Protein AF-A0AAV5QFX7-F1 (afdb_monomer_lite)

Secondary structure (DSSP, 8-state):
-PPPPPP-------PPP----------------------------HHHHHHIIIIIHHHHHHHHHHHHHHHHHHHHHHHHHHHHHHHHHHHHHHHHS-HHHHHHHHHHHHHHHHHHHHHHHHHHHHHHHHHTTT-

Sequence (135 aa):
MPFSPSATATFQFSRPPLHRSLSTNSSQSSNSEDPSSTLPEDDIHPIELVVQSIVGDSLDALSSQLESLQESQIILVGRLRMLERKLAEFESNISVVDTKRMVERIKALKAKLTGIIATLKIVEKRVKSSLERLE

pLDDT: mean 76.17, std 20.3, range [36.31, 97.31]

Structure (mmCIF, N/CA/C/O backbone):
data_AF-A0AAV5QFX7-F1
#
_entry.id   AF-A0AAV5QFX7-F1
#
loop_
_atom_site.group_PDB
_atom_site.id
_atom_site.type_symbol
_atom_site.label_atom_id
_atom_site.label_alt_id
_atom_site.label_comp_id
_atom_site.label_asym_id
_atom_site.label_entity_id
_atom_site.label_seq_id
_atom_site.pdbx_PDB_ins_code
_atom_site.Cartn_x
_atom_site.Cartn_y
_atom_site.Cartn_z
_atom_site.occupancy
_atom_site.B_iso_or_equiv
_atom_site.auth_seq_id
_atom_site.auth_comp_id
_atom_site.auth_asym_id
_atom_site.auth_atom_id
_atom_site.pdbx_PDB_model_num
ATOM 1 N N . MET A 1 1 ? -19.674 -21.473 -7.689 1.00 48.22 1 MET A N 1
ATOM 2 C CA . MET A 1 1 ? -19.185 -20.951 -8.982 1.00 48.22 1 MET A CA 1
ATOM 3 C C . MET A 1 1 ? -17.670 -20.807 -8.871 1.00 48.22 1 MET A C 1
ATOM 5 O O . MET A 1 1 ? -17.237 -19.861 -8.224 1.00 48.22 1 MET A O 1
ATOM 9 N N . PRO A 1 2 ? -16.864 -21.774 -9.342 1.00 50.34 2 PRO A N 1
ATOM 10 C CA . PRO A 1 2 ? -15.408 -21.650 -9.321 1.00 50.34 2 PRO A CA 1
ATOM 11 C C . PRO A 1 2 ? -14.943 -20.830 -10.534 1.00 50.34 2 PRO A C 1
ATOM 13 O O . PRO A 1 2 ? -15.337 -21.116 -11.662 1.00 50.34 2 PRO A O 1
ATOM 16 N N . PHE A 1 3 ? -14.145 -19.789 -10.297 1.00 46.97 3 PHE A N 1
ATOM 17 C CA . PHE A 1 3 ? -13.566 -18.958 -11.352 1.00 46.97 3 PHE A CA 1
ATOM 18 C C . PHE A 1 3 ? -12.293 -19.616 -11.900 1.00 46.97 3 PHE A C 1
ATOM 20 O O . PHE A 1 3 ? -11.386 -19.951 -11.138 1.00 46.97 3 PHE A O 1
ATOM 27 N N . SER A 1 4 ? -12.251 -19.813 -13.221 1.00 57.22 4 SER A N 1
ATOM 28 C CA . SER A 1 4 ? -11.085 -20.300 -13.968 1.00 57.22 4 SER A CA 1
ATOM 29 C C . SER A 1 4 ? -9.894 -19.339 -13.872 1.00 57.22 4 SER A C 1
ATOM 31 O O . SER A 1 4 ? -10.095 -18.124 -13.918 1.00 57.22 4 SER A O 1
ATOM 33 N N . PRO A 1 5 ? -8.649 -19.845 -13.832 1.00 54.44 5 PRO A N 1
ATOM 34 C CA . PRO A 1 5 ? -7.461 -19.010 -13.941 1.00 54.44 5 PRO A CA 1
ATOM 35 C C . PRO A 1 5 ? -7.261 -18.532 -15.389 1.00 54.44 5 PRO A C 1
ATOM 37 O O . PRO A 1 5 ? -7.202 -19.326 -16.328 1.00 54.44 5 PRO A O 1
ATOM 40 N N . SER A 1 6 ? -7.177 -17.210 -15.548 1.00 54.03 6 SER A N 1
ATOM 41 C CA . SER A 1 6 ? -6.876 -16.511 -16.800 1.00 54.03 6 SER A CA 1
ATOM 42 C C . SER A 1 6 ? -5.455 -16.829 -17.274 1.00 54.03 6 SER A C 1
ATOM 44 O O . SER A 1 6 ? -4.513 -16.816 -16.484 1.00 54.03 6 SER A O 1
ATOM 46 N N . ALA A 1 7 ? -5.310 -17.103 -18.570 1.00 55.03 7 ALA A N 1
ATOM 47 C CA . ALA A 1 7 ? -4.057 -17.471 -19.215 1.00 55.03 7 ALA A CA 1
ATOM 48 C C . ALA A 1 7 ? -2.995 -16.359 -19.103 1.00 55.03 7 ALA A C 1
ATOM 50 O O . ALA A 1 7 ? -3.200 -15.233 -19.556 1.00 55.03 7 ALA A O 1
ATOM 51 N N . THR A 1 8 ? -1.841 -16.694 -18.526 1.00 54.06 8 THR A N 1
ATOM 52 C CA . THR A 1 8 ? -0.644 -15.846 -18.510 1.00 54.06 8 THR A CA 1
ATOM 53 C C . THR A 1 8 ? -0.002 -15.869 -19.896 1.00 54.06 8 THR A C 1
ATOM 55 O O . THR A 1 8 ? 0.567 -16.880 -20.304 1.00 54.06 8 THR A O 1
ATOM 58 N N . ALA A 1 9 ? -0.088 -14.762 -20.634 1.00 55.41 9 ALA A N 1
ATOM 59 C CA . ALA A 1 9 ? 0.595 -14.607 -21.914 1.00 55.41 9 ALA A CA 1
ATOM 60 C C . ALA A 1 9 ? 2.110 -14.446 -21.688 1.00 55.41 9 ALA A C 1
ATOM 62 O O . ALA A 1 9 ? 2.585 -13.413 -21.217 1.00 55.41 9 ALA A O 1
ATOM 63 N N . THR A 1 10 ? 2.877 -15.486 -22.013 1.00 56.84 10 THR A N 1
ATOM 64 C CA . THR A 1 10 ? 4.343 -15.453 -22.037 1.00 56.84 10 THR A CA 1
ATOM 65 C C . THR A 1 10 ? 4.815 -14.744 -23.305 1.00 56.84 10 THR A C 1
ATOM 67 O O . THR A 1 10 ? 4.795 -15.318 -24.390 1.00 56.84 10 THR A O 1
ATOM 70 N N . PHE A 1 11 ? 5.258 -13.493 -23.174 1.00 49.72 11 PHE A N 1
ATOM 71 C CA . PHE A 1 11 ? 5.951 -12.776 -24.246 1.00 49.72 11 PHE A CA 1
ATOM 72 C C . PHE A 1 11 ? 7.414 -13.237 -24.303 1.00 49.72 11 PHE A C 1
ATOM 74 O O . PHE A 1 11 ? 8.217 -12.899 -23.433 1.00 49.72 11 PHE A O 1
ATOM 81 N N . GLN A 1 12 ? 7.758 -14.041 -25.312 1.00 49.84 12 GLN A N 1
ATOM 82 C CA . GLN A 1 12 ? 9.142 -14.409 -25.612 1.00 49.84 12 GLN A CA 1
ATOM 83 C C . GLN A 1 12 ? 9.791 -13.317 -26.469 1.00 49.84 12 GLN A C 1
ATOM 85 O O . GLN A 1 12 ? 9.341 -13.032 -27.575 1.00 49.84 12 GLN A O 1
ATOM 90 N N . PHE A 1 13 ? 10.862 -12.713 -25.957 1.00 47.59 13 PHE A N 1
ATOM 91 C CA . PHE A 1 13 ? 11.718 -11.807 -26.719 1.00 47.59 13 PHE A CA 1
ATOM 92 C C . PHE A 1 13 ? 12.780 -12.643 -27.447 1.00 47.59 13 PHE A C 1
ATOM 94 O O . PHE A 1 13 ? 13.784 -13.044 -26.855 1.00 47.59 13 PHE A O 1
ATOM 101 N N . SER A 1 14 ? 12.552 -12.946 -28.724 1.00 52.06 14 SER A N 1
ATOM 102 C CA . SER A 1 14 ? 13.563 -13.564 -29.585 1.00 52.06 14 SER A CA 1
ATOM 103 C C . SER A 1 14 ? 14.643 -12.530 -29.910 1.00 52.06 14 SER A C 1
ATOM 105 O O . SER A 1 14 ? 14.420 -11.615 -30.697 1.00 52.06 14 SER A O 1
ATOM 107 N N . ARG A 1 15 ? 15.822 -12.655 -29.291 1.00 59.06 15 ARG A N 1
ATOM 108 C CA . ARG A 1 15 ? 17.016 -11.910 -29.716 1.00 59.06 15 ARG A CA 1
ATOM 109 C C . ARG A 1 15 ? 17.534 -12.504 -31.036 1.00 59.06 15 ARG A C 1
ATOM 111 O O . ARG A 1 15 ? 17.696 -13.724 -31.091 1.00 59.06 15 ARG A O 1
ATOM 118 N N . PRO A 1 16 ? 17.825 -11.702 -32.074 1.00 52.03 16 PRO A N 1
ATOM 119 C CA . PRO A 1 16 ? 18.534 -12.203 -33.246 1.00 52.03 16 PRO A CA 1
ATOM 120 C C . PRO A 1 16 ? 20.000 -12.528 -32.888 1.00 52.03 16 PRO A C 1
ATOM 122 O O . PRO A 1 16 ? 20.592 -11.837 -32.052 1.00 52.03 16 PRO A O 1
ATOM 125 N N . PRO A 1 17 ? 20.601 -13.577 -33.480 1.00 49.78 17 PRO A N 1
ATOM 126 C CA . PRO A 1 17 ? 21.975 -13.966 -33.186 1.00 49.78 17 PRO A CA 1
ATOM 127 C C . PRO A 1 17 ? 22.972 -13.015 -33.866 1.00 49.78 17 PRO A C 1
ATOM 129 O O . PRO A 1 17 ? 22.903 -12.780 -35.071 1.00 49.78 17 PRO A O 1
ATOM 132 N N . LEU A 1 18 ? 23.937 -12.504 -33.099 1.00 53.47 18 LEU A N 1
ATOM 133 C CA . LEU A 1 18 ? 25.130 -11.836 -33.622 1.00 53.47 18 LEU A CA 1
ATOM 134 C C . LEU A 1 18 ? 26.148 -12.902 -34.048 1.00 53.47 18 LEU A C 1
ATOM 136 O O . LEU A 1 18 ? 26.861 -13.445 -33.210 1.00 53.47 18 LEU A O 1
ATOM 140 N N . HIS A 1 19 ? 26.236 -13.191 -35.345 1.00 44.47 19 HIS A N 1
ATOM 141 C CA . HIS A 1 19 ? 27.389 -13.879 -35.930 1.00 44.47 19 HIS A CA 1
ATOM 142 C C . HIS A 1 19 ? 27.857 -13.119 -37.174 1.00 44.47 19 HIS A C 1
ATOM 144 O O . HIS A 1 19 ? 27.284 -13.242 -38.252 1.00 44.47 19 HIS A O 1
ATOM 150 N N . ARG A 1 20 ? 28.937 -12.347 -37.019 1.00 45.62 20 ARG A N 1
ATOM 151 C CA . ARG A 1 20 ? 29.792 -11.899 -38.124 1.00 45.62 20 ARG A CA 1
ATOM 152 C C . ARG A 1 20 ? 31.225 -12.313 -37.803 1.00 45.62 20 ARG A C 1
ATOM 154 O O . ARG A 1 20 ? 32.004 -11.534 -37.272 1.00 45.62 20 ARG A O 1
ATOM 161 N N . SER A 1 21 ? 31.556 -13.567 -38.089 1.00 40.78 21 SER A N 1
ATOM 162 C CA . SER A 1 21 ? 32.939 -14.039 -38.148 1.00 40.78 21 SER A CA 1
ATOM 163 C C . SER A 1 21 ? 33.467 -13.799 -39.563 1.00 40.78 21 SER A C 1
ATOM 165 O O . SER A 1 21 ? 33.165 -14.560 -40.480 1.00 40.78 21 SER A O 1
ATOM 167 N N . LEU A 1 22 ? 34.218 -12.714 -39.748 1.00 42.56 22 LEU A N 1
ATOM 168 C CA . LEU A 1 22 ? 35.040 -12.494 -40.937 1.00 42.56 22 LEU A CA 1
ATOM 169 C C . LEU A 1 22 ? 36.315 -13.331 -40.788 1.00 42.56 22 LEU A C 1
ATOM 171 O O . LEU A 1 22 ? 37.269 -12.919 -40.137 1.00 42.56 22 LEU A O 1
ATOM 175 N N . SER A 1 23 ? 36.309 -14.528 -41.368 1.00 41.81 23 SER A N 1
ATOM 176 C CA . SER A 1 23 ? 37.523 -15.298 -41.629 1.00 41.81 23 SER A CA 1
ATOM 177 C C . SER A 1 23 ? 38.028 -14.929 -43.021 1.00 41.81 23 SER A C 1
ATOM 179 O O . SER A 1 23 ? 37.523 -15.440 -44.016 1.00 41.81 23 SER A O 1
ATOM 181 N N . THR A 1 24 ? 39.014 -14.038 -43.109 1.00 41.69 24 THR A N 1
ATOM 182 C CA . THR A 1 24 ? 39.832 -13.883 -44.316 1.00 41.69 24 THR A CA 1
ATOM 183 C C . THR A 1 24 ? 41.109 -14.692 -44.120 1.00 41.69 24 THR A C 1
ATOM 185 O O . THR A 1 24 ? 42.008 -14.323 -43.369 1.00 41.69 24 THR A O 1
ATOM 188 N N . ASN A 1 25 ? 41.150 -15.861 -44.761 1.00 41.12 25 ASN A N 1
ATOM 189 C CA . ASN A 1 25 ? 42.353 -16.675 -44.848 1.00 41.12 25 ASN A CA 1
ATOM 190 C C . ASN A 1 25 ? 43.425 -15.917 -45.635 1.00 41.12 25 ASN A C 1
ATOM 192 O O . ASN A 1 25 ? 43.219 -15.529 -46.784 1.00 41.12 25 ASN A O 1
ATOM 196 N N . SER A 1 26 ? 44.573 -15.753 -44.991 1.00 42.94 26 SER A N 1
ATOM 197 C CA . SER A 1 26 ? 45.837 -15.372 -45.602 1.00 42.94 26 SER A CA 1
ATOM 198 C C . SER A 1 26 ? 46.513 -16.617 -46.186 1.00 42.94 26 SER A C 1
ATOM 200 O O . SER A 1 26 ? 46.443 -17.674 -45.561 1.00 42.94 26 SER A O 1
ATOM 202 N N . SER A 1 27 ? 47.130 -16.471 -47.370 1.00 46.28 27 SER A N 1
ATOM 203 C CA . SER A 1 27 ? 48.403 -17.081 -47.824 1.00 46.28 27 SER A CA 1
ATOM 204 C C . SER A 1 27 ? 48.418 -17.440 -49.321 1.00 46.28 27 SER A C 1
ATOM 206 O O . SER A 1 27 ? 47.882 -18.469 -49.715 1.00 46.28 27 SER A O 1
ATOM 208 N N . GLN A 1 28 ? 49.142 -16.643 -50.120 1.00 41.72 28 GLN A N 1
ATOM 209 C CA . GLN A 1 28 ? 50.071 -17.069 -51.193 1.00 41.72 28 GLN A CA 1
ATOM 210 C C . GLN A 1 28 ? 50.748 -15.796 -51.751 1.00 41.72 28 GLN A C 1
ATOM 212 O O . GLN A 1 28 ? 50.072 -14.939 -52.297 1.00 41.72 28 GLN A O 1
ATOM 217 N N . SER A 1 29 ? 51.977 -15.454 -51.352 1.00 36.31 29 SER A N 1
ATOM 218 C CA . SER A 1 29 ? 53.299 -15.933 -51.810 1.00 36.31 29 SER A CA 1
ATOM 219 C C . SER A 1 29 ? 53.916 -15.055 -52.918 1.00 36.31 29 SER A C 1
ATOM 221 O O . SER A 1 29 ? 53.521 -15.137 -54.072 1.00 36.31 29 SER A O 1
ATOM 223 N N . SER A 1 30 ? 54.941 -14.287 -52.509 1.00 42.16 30 SER A N 1
ATOM 224 C CA . SER A 1 30 ? 56.212 -13.966 -53.202 1.00 42.16 30 SER A CA 1
ATOM 225 C C . SER A 1 30 ? 56.212 -13.419 -54.645 1.00 42.16 30 SER A C 1
ATOM 227 O O . SER A 1 30 ? 56.063 -14.205 -55.576 1.00 42.16 30 SER A O 1
ATOM 229 N N . ASN A 1 31 ? 56.588 -12.140 -54.846 1.00 38.06 31 ASN A N 1
ATOM 230 C CA . ASN A 1 31 ? 57.947 -11.747 -55.292 1.00 38.06 31 ASN A CA 1
ATOM 231 C C . ASN A 1 31 ? 58.144 -10.220 -55.507 1.00 38.06 31 ASN A C 1
ATOM 233 O O . ASN A 1 31 ? 57.295 -9.562 -56.089 1.00 38.06 31 ASN A O 1
ATOM 237 N N . SER A 1 32 ? 59.318 -9.750 -55.052 1.00 43.69 32 SER A N 1
ATOM 238 C CA . SER A 1 32 ? 60.215 -8.678 -55.555 1.00 43.69 32 SER A CA 1
ATOM 239 C C . SER A 1 32 ? 59.717 -7.268 -55.953 1.00 43.69 32 SER A C 1
ATOM 241 O O . SER A 1 32 ? 59.020 -7.111 -56.946 1.00 43.69 32 SER A O 1
ATOM 243 N N . GLU A 1 33 ? 60.321 -6.281 -55.263 1.00 48.84 33 GLU A N 1
ATOM 244 C CA . GLU A 1 33 ? 60.815 -4.965 -55.746 1.00 48.84 33 GLU A CA 1
ATOM 245 C C . GLU A 1 33 ? 59.813 -3.821 -56.028 1.00 48.84 33 GLU A C 1
ATOM 247 O O . GLU A 1 33 ? 59.291 -3.706 -57.125 1.00 48.84 33 GLU A O 1
ATOM 252 N N . ASP A 1 34 ? 59.602 -2.936 -55.033 1.00 46.53 34 ASP A N 1
ATOM 253 C CA . ASP A 1 34 ? 59.874 -1.475 -55.102 1.00 46.53 34 ASP A CA 1
ATOM 254 C C . ASP A 1 34 ? 59.396 -0.740 -53.818 1.00 46.53 34 ASP A C 1
ATOM 256 O O . ASP A 1 34 ? 58.280 -0.980 -53.350 1.00 46.53 34 ASP A O 1
ATOM 260 N N . PRO A 1 35 ? 60.179 0.179 -53.210 1.00 54.59 35 PRO A N 1
ATOM 261 C CA . PRO A 1 35 ? 59.753 0.965 -52.053 1.00 54.59 35 PRO A CA 1
ATOM 262 C C . PRO A 1 35 ? 59.104 2.285 -52.504 1.00 54.59 35 PRO A C 1
ATOM 264 O O . PRO A 1 35 ? 59.678 3.362 -52.352 1.00 54.59 35 PRO A O 1
ATOM 267 N N . SER A 1 36 ? 57.901 2.221 -53.074 1.00 49.25 36 SER A N 1
ATOM 268 C CA . SER A 1 36 ? 57.086 3.413 -53.348 1.00 49.25 36 SER A CA 1
ATOM 269 C C . SER A 1 36 ? 55.599 3.065 -53.430 1.00 49.25 36 SER A C 1
ATOM 271 O O . SER A 1 36 ? 55.023 2.934 -54.503 1.00 49.25 36 SER A O 1
ATOM 273 N N . SER A 1 37 ? 54.956 2.889 -52.279 1.00 42.41 37 SER A N 1
ATOM 274 C CA . SER A 1 37 ? 53.492 2.905 -52.194 1.00 42.41 37 SER A CA 1
ATOM 275 C C . SER A 1 37 ? 53.076 3.256 -50.770 1.00 42.41 37 SER A C 1
ATOM 277 O O . SER A 1 37 ? 52.763 2.401 -49.939 1.00 42.41 37 SER A O 1
ATOM 279 N N . THR A 1 38 ? 53.143 4.543 -50.452 1.00 55.78 38 THR A N 1
ATOM 280 C CA . THR A 1 38 ? 52.447 5.106 -49.300 1.00 55.78 38 THR A CA 1
ATOM 281 C C . THR A 1 38 ? 50.944 5.013 -49.547 1.00 55.78 38 THR A C 1
ATOM 283 O O . THR A 1 38 ? 50.440 5.754 -50.379 1.00 55.78 38 THR A O 1
ATOM 286 N N . LEU A 1 39 ? 50.295 4.126 -48.783 1.00 56.66 39 LEU A N 1
ATOM 287 C CA . LEU A 1 39 ? 48.865 4.068 -48.446 1.00 56.66 39 LEU A CA 1
ATOM 288 C C . LEU A 1 39 ? 47.887 3.827 -49.620 1.00 56.66 39 LEU A C 1
ATOM 290 O O . LEU A 1 3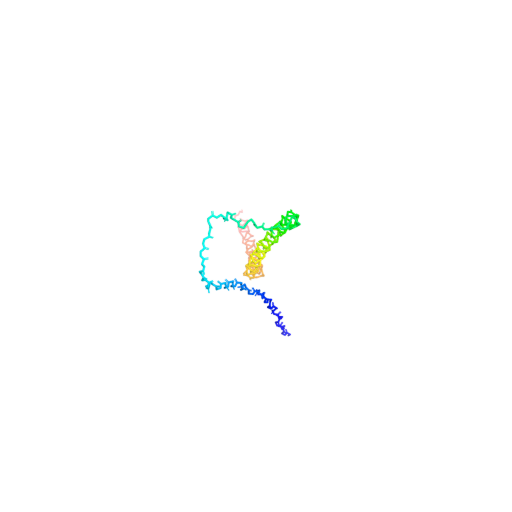9 ? 47.852 4.618 -50.558 1.00 56.66 39 LEU A O 1
ATOM 294 N N . PRO A 1 40 ? 47.012 2.801 -49.565 1.00 52.75 40 PRO A N 1
ATOM 295 C CA . PRO A 1 40 ? 45.740 2.915 -50.260 1.00 52.75 40 PRO A CA 1
ATOM 296 C C . PRO A 1 40 ? 44.965 4.007 -49.517 1.00 52.75 40 PRO A C 1
ATOM 298 O O . PRO A 1 40 ? 44.452 3.767 -48.427 1.00 52.75 40 PRO A O 1
ATOM 301 N N . GLU A 1 41 ? 44.971 5.234 -50.040 1.00 55.59 41 GLU A N 1
ATOM 302 C CA . GLU A 1 41 ? 43.907 6.167 -49.690 1.00 55.59 41 GLU A CA 1
ATOM 303 C C . GLU A 1 41 ? 42.605 5.472 -50.072 1.00 55.59 41 GLU A C 1
ATOM 305 O O . GLU A 1 41 ? 42.420 5.054 -51.215 1.00 55.59 41 GLU A O 1
ATOM 310 N N . ASP A 1 42 ? 41.769 5.241 -49.067 1.00 57.66 42 ASP A N 1
ATOM 311 C CA . ASP A 1 42 ? 40.430 4.729 -49.249 1.00 57.66 42 ASP A CA 1
ATOM 312 C C . ASP A 1 42 ? 39.733 5.600 -50.307 1.00 57.66 42 ASP A C 1
ATOM 314 O O . ASP A 1 42 ? 39.480 6.784 -50.073 1.00 57.66 42 ASP A O 1
ATOM 318 N N . ASP A 1 43 ? 39.438 5.015 -51.473 1.00 60.53 43 ASP A N 1
ATOM 319 C CA . ASP A 1 43 ? 38.568 5.569 -52.518 1.00 60.53 43 ASP A CA 1
ATOM 320 C C . ASP A 1 43 ? 37.129 5.654 -51.966 1.00 60.53 43 ASP A C 1
ATOM 322 O O . ASP A 1 43 ? 36.203 4.972 -52.411 1.00 60.53 43 ASP A O 1
ATOM 326 N N . ILE A 1 44 ? 36.929 6.464 -50.928 1.00 62.66 44 ILE A N 1
ATOM 327 C CA . ILE A 1 44 ? 35.611 6.779 -50.401 1.00 62.66 44 ILE A CA 1
ATOM 328 C C . ILE A 1 44 ? 34.997 7.729 -51.414 1.00 62.66 44 ILE A C 1
ATOM 330 O O . ILE A 1 44 ? 35.430 8.874 -51.580 1.00 62.66 44 ILE A O 1
ATOM 334 N N . HIS A 1 45 ? 33.986 7.238 -52.127 1.00 73.25 45 HIS A N 1
ATOM 335 C CA . HIS A 1 45 ? 33.322 8.027 -53.147 1.00 73.25 45 HIS A CA 1
ATOM 336 C C . HIS A 1 45 ? 32.786 9.310 -52.486 1.00 73.25 45 HIS A C 1
ATOM 338 O O . HIS A 1 45 ? 32.149 9.234 -51.435 1.00 73.25 45 HIS A O 1
ATOM 344 N N . PRO A 1 46 ? 32.968 10.506 -53.069 1.00 76.06 46 PRO A N 1
ATOM 345 C CA . PRO A 1 46 ? 32.561 11.764 -52.433 1.00 76.06 46 PRO A CA 1
ATOM 346 C C . PRO A 1 46 ? 31.064 11.811 -52.091 1.00 76.06 46 PRO A C 1
ATOM 348 O O . PRO A 1 46 ? 30.645 12.522 -51.183 1.00 76.06 46 PRO A O 1
ATOM 351 N N . ILE A 1 47 ? 30.250 11.005 -52.779 1.00 76.75 47 ILE A N 1
ATOM 352 C CA . ILE A 1 47 ? 28.831 10.830 -52.453 1.00 76.75 47 ILE A CA 1
ATOM 353 C C . ILE A 1 47 ? 28.605 10.057 -51.149 1.00 76.75 47 ILE A C 1
ATOM 355 O O . ILE A 1 47 ? 27.656 10.344 -50.433 1.00 76.75 47 ILE A O 1
ATOM 359 N N . GLU A 1 48 ? 29.478 9.110 -50.825 1.00 76.62 48 GLU A N 1
ATOM 360 C CA . GLU A 1 48 ? 29.436 8.319 -49.600 1.00 76.62 48 GLU A CA 1
ATOM 361 C C . GLU A 1 48 ? 29.803 9.186 -48.395 1.00 76.62 48 GLU A C 1
ATOM 363 O O . GLU A 1 48 ? 29.088 9.156 -47.400 1.00 76.62 48 GLU A O 1
ATOM 368 N N . LEU A 1 49 ? 30.795 10.076 -48.529 1.00 77.75 49 LEU A N 1
ATOM 369 C CA . LEU A 1 49 ? 31.105 11.096 -47.516 1.00 77.75 49 LEU A CA 1
ATOM 370 C C . LEU A 1 49 ? 29.929 12.049 -47.265 1.00 77.75 49 LEU A C 1
ATOM 372 O O . LEU A 1 49 ? 29.621 12.367 -46.118 1.00 77.75 49 LEU A O 1
ATOM 376 N N . VAL A 1 50 ? 29.244 12.491 -48.325 1.00 78.19 50 VAL A N 1
ATOM 377 C CA . VAL A 1 50 ? 28.065 13.365 -48.201 1.00 78.19 50 VAL A CA 1
ATOM 378 C C . VAL A 1 50 ? 26.901 12.624 -47.546 1.00 78.19 50 VAL A C 1
ATOM 380 O O . VAL A 1 50 ? 26.261 13.159 -46.645 1.00 78.19 50 VAL A O 1
ATOM 383 N N . VAL A 1 51 ? 26.635 11.382 -47.953 1.00 80.44 51 VAL A N 1
ATOM 384 C CA . VAL A 1 51 ? 25.590 10.553 -47.337 1.00 80.44 51 VAL A CA 1
ATOM 385 C C . VAL A 1 51 ? 25.921 10.271 -45.874 1.00 80.44 51 VAL A C 1
ATOM 387 O O . VAL A 1 51 ? 25.037 10.386 -45.032 1.00 80.44 51 VAL A O 1
ATOM 390 N N . GLN A 1 52 ? 27.177 9.983 -45.541 1.00 81.69 52 GLN A N 1
ATOM 391 C CA . GLN A 1 52 ? 27.609 9.758 -44.166 1.00 81.6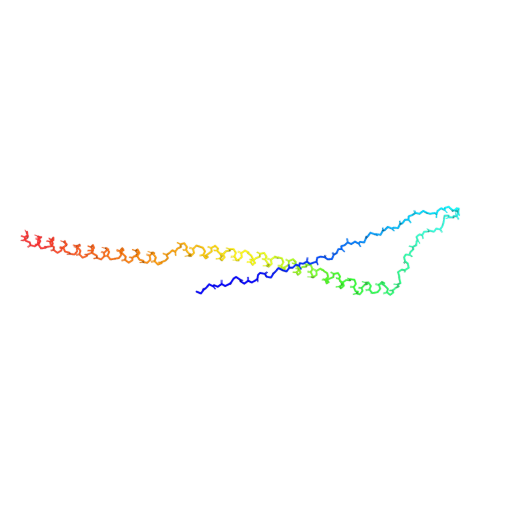9 52 GLN A CA 1
ATOM 392 C C . GLN A 1 52 ? 27.504 11.028 -43.317 1.00 81.69 52 GLN A C 1
ATOM 394 O O . GLN A 1 52 ? 27.034 10.953 -42.189 1.00 81.69 52 GLN A O 1
ATOM 399 N N . SER A 1 53 ? 27.836 12.198 -43.866 1.00 74.31 53 SER A N 1
ATOM 400 C CA . SER A 1 53 ? 27.668 13.475 -43.164 1.00 74.31 53 SER A CA 1
ATOM 401 C C . SER A 1 53 ? 26.199 13.866 -42.963 1.00 74.31 53 SER A C 1
ATOM 403 O O . SER A 1 53 ? 25.887 14.537 -41.987 1.00 74.31 53 SER A O 1
ATOM 405 N N . ILE A 1 54 ? 25.293 13.484 -43.870 1.00 78.81 54 ILE A N 1
ATOM 406 C CA . ILE A 1 54 ? 23.864 13.822 -43.758 1.00 78.81 54 ILE A CA 1
ATOM 407 C C . ILE A 1 54 ? 23.123 12.811 -42.879 1.00 78.81 54 ILE A C 1
ATOM 409 O O . ILE A 1 54 ? 22.273 13.184 -42.073 1.00 78.81 54 ILE A O 1
ATOM 413 N N . VAL A 1 55 ? 23.409 11.524 -43.066 1.00 82.44 55 VAL A N 1
ATOM 414 C CA . VAL A 1 55 ? 22.644 10.429 -42.463 1.00 82.44 55 VAL A CA 1
ATOM 415 C C . VAL A 1 55 ? 23.308 9.914 -41.193 1.00 82.44 55 VAL A C 1
ATOM 417 O O . VAL A 1 55 ? 22.583 9.575 -40.264 1.00 82.44 55 VAL A O 1
ATOM 420 N N . GLY A 1 56 ? 24.641 9.896 -41.114 1.00 83.88 56 GLY A N 1
ATOM 421 C CA . GLY A 1 56 ? 25.391 9.357 -39.973 1.00 83.88 56 GLY A CA 1
ATOM 422 C C . GLY A 1 56 ? 24.989 10.015 -38.659 1.00 83.88 56 GLY A C 1
ATOM 423 O O . GLY A 1 56 ? 24.462 9.340 -37.780 1.00 83.88 56 GLY A O 1
ATOM 424 N N . ASP A 1 57 ? 25.084 11.343 -38.586 1.00 83.62 57 ASP A N 1
ATOM 425 C CA . ASP A 1 57 ? 24.715 12.102 -37.385 1.00 83.62 57 ASP A CA 1
ATOM 426 C C . ASP A 1 57 ? 23.242 11.892 -36.993 1.00 83.62 57 ASP A C 1
ATOM 428 O O . ASP A 1 57 ? 22.900 11.791 -35.814 1.00 83.62 57 ASP A O 1
ATOM 432 N N . SER A 1 58 ? 22.347 11.791 -37.983 1.00 83.81 58 SER A N 1
ATOM 433 C CA . SER A 1 58 ? 20.917 11.562 -37.741 1.00 83.81 58 SER A CA 1
ATOM 434 C C . SER A 1 58 ? 20.619 10.145 -37.240 1.00 83.81 58 SER A C 1
ATOM 436 O O . SER A 1 58 ? 19.734 9.956 -36.403 1.00 83.81 58 SER A O 1
ATOM 438 N N . LEU A 1 59 ? 21.373 9.153 -37.721 1.00 86.88 59 LEU A N 1
ATOM 439 C CA . LEU A 1 59 ? 21.246 7.754 -37.333 1.00 86.88 59 LEU A CA 1
ATOM 440 C C . LEU A 1 59 ? 21.820 7.532 -35.932 1.00 86.88 59 LEU A C 1
ATOM 442 O O . LEU A 1 59 ? 21.198 6.845 -35.124 1.00 86.88 59 LEU A O 1
ATOM 446 N N . ASP A 1 60 ? 22.946 8.171 -35.624 1.00 87.62 60 ASP A N 1
ATOM 447 C CA . ASP A 1 60 ? 23.561 8.150 -34.298 1.00 87.62 60 ASP A CA 1
ATOM 448 C C . ASP A 1 60 ? 22.665 8.849 -33.269 1.00 87.62 60 ASP A C 1
ATOM 450 O O . ASP A 1 60 ? 22.415 8.309 -32.186 1.00 87.62 60 ASP A O 1
ATOM 454 N N . ALA A 1 61 ? 22.085 10.002 -33.625 1.00 88.50 61 ALA A N 1
ATOM 455 C CA . ALA A 1 61 ? 21.102 10.683 -32.787 1.00 88.50 61 ALA A CA 1
ATOM 456 C C . ALA A 1 61 ? 19.859 9.814 -32.540 1.00 88.50 61 ALA A C 1
ATOM 458 O O . ALA A 1 61 ? 19.389 9.718 -31.404 1.00 88.50 61 ALA A O 1
ATOM 459 N N . LEU A 1 62 ? 19.340 9.143 -33.574 1.00 90.00 62 LEU A N 1
ATOM 460 C CA . LEU A 1 62 ? 18.211 8.222 -33.439 1.00 90.00 62 LEU A CA 1
ATOM 461 C C . LEU A 1 62 ? 18.568 7.015 -32.562 1.00 90.00 62 LEU A C 1
ATOM 463 O O . LEU A 1 62 ? 17.779 6.629 -31.702 1.00 90.00 62 LEU A O 1
ATOM 467 N N . SER A 1 63 ? 19.757 6.441 -32.743 1.00 91.75 63 SER A N 1
ATOM 468 C CA . SER A 1 63 ? 20.250 5.326 -31.933 1.00 91.75 63 SER A CA 1
ATOM 469 C C . SER A 1 63 ? 20.323 5.714 -30.456 1.00 91.75 63 SER A C 1
ATOM 471 O O . SER A 1 63 ? 19.786 5.006 -29.604 1.00 91.75 63 SER A O 1
ATOM 473 N N . SER A 1 64 ? 20.892 6.884 -30.152 1.00 92.38 64 SER A N 1
ATOM 474 C CA . SER A 1 64 ? 20.962 7.412 -28.786 1.00 92.38 64 SER A CA 1
ATOM 475 C C . SER A 1 64 ? 19.572 7.667 -28.186 1.00 92.38 64 SER A C 1
ATOM 477 O O . SER A 1 64 ? 19.324 7.351 -27.020 1.00 92.38 64 SER A O 1
ATOM 479 N N . GLN A 1 65 ? 18.624 8.175 -28.979 1.00 93.12 65 GLN A N 1
ATOM 480 C CA . GLN A 1 65 ? 17.241 8.366 -28.532 1.00 93.12 65 GLN A CA 1
ATOM 481 C C . GLN A 1 65 ? 16.535 7.042 -28.229 1.00 93.12 65 GLN A C 1
ATOM 483 O O . GLN A 1 65 ? 15.813 6.949 -27.235 1.00 93.12 65 GLN A O 1
ATOM 488 N N . LEU A 1 66 ? 16.738 6.013 -29.055 1.00 94.19 66 LEU A N 1
ATOM 489 C CA . LEU A 1 66 ? 16.170 4.685 -28.823 1.00 94.19 66 LEU A CA 1
ATOM 490 C C . LEU A 1 66 ? 16.758 4.028 -27.570 1.00 94.19 66 LEU A C 1
ATOM 492 O O . LEU A 1 66 ? 16.011 3.427 -26.797 1.00 94.19 66 LEU A O 1
ATOM 496 N N . GLU A 1 67 ? 18.059 4.188 -27.328 1.00 95.38 67 GLU A N 1
ATOM 497 C CA . GLU A 1 67 ? 18.713 3.703 -26.111 1.00 95.38 67 GLU A CA 1
ATOM 498 C C . GLU A 1 67 ? 18.169 4.417 -24.865 1.00 95.38 67 GLU A C 1
ATOM 500 O O . GLU A 1 67 ? 17.717 3.766 -23.922 1.00 95.38 67 GLU A O 1
ATOM 505 N N . SER A 1 68 ? 18.066 5.749 -24.900 1.00 95.19 68 SER A N 1
ATOM 506 C CA . SER A 1 68 ? 17.473 6.538 -23.812 1.00 95.19 68 SER A CA 1
ATOM 507 C C . SER A 1 68 ? 16.006 6.167 -23.539 1.00 95.19 68 SER A C 1
ATOM 509 O O . SER A 1 68 ? 15.560 6.089 -22.385 1.00 95.19 68 SER A O 1
ATOM 511 N N . LEU A 1 69 ? 15.235 5.887 -24.595 1.00 95.31 69 LEU A N 1
ATOM 512 C CA . LEU A 1 69 ? 13.858 5.412 -24.476 1.00 95.31 69 LEU A CA 1
ATOM 513 C C . LEU A 1 69 ? 13.802 4.029 -23.816 1.00 95.31 69 LEU A C 1
ATOM 515 O O . LEU A 1 69 ? 12.975 3.803 -22.928 1.00 95.31 69 LEU A O 1
ATOM 519 N N . GLN A 1 70 ? 14.691 3.118 -24.212 1.00 95.75 70 GLN A N 1
ATOM 520 C CA . GLN A 1 70 ? 14.793 1.787 -23.623 1.00 95.75 70 GLN A CA 1
ATOM 521 C C . GLN A 1 70 ? 15.153 1.864 -22.132 1.00 95.75 70 GLN A C 1
ATOM 523 O O . GLN A 1 70 ? 14.520 1.195 -21.310 1.00 95.75 70 GLN A O 1
ATOM 528 N N . GLU A 1 71 ? 16.118 2.701 -21.754 1.00 95.44 71 GLU A N 1
ATOM 529 C CA . GLU A 1 71 ? 16.471 2.946 -20.351 1.00 95.44 71 GLU A CA 1
ATOM 530 C C . GLU A 1 71 ? 15.273 3.472 -19.554 1.00 95.44 71 GLU A C 1
ATOM 532 O O . GLU A 1 71 ? 14.947 2.958 -18.476 1.00 95.44 71 GLU A O 1
ATOM 537 N N . SER A 1 72 ? 14.556 4.444 -20.119 1.00 96.06 72 SER A N 1
ATOM 538 C CA . SER A 1 72 ? 13.348 5.009 -19.515 1.00 96.06 72 SER A CA 1
ATOM 539 C C . SER A 1 72 ? 12.267 3.945 -19.309 1.00 96.06 72 SER A C 1
ATOM 541 O O . SER A 1 72 ? 11.637 3.893 -18.248 1.00 96.06 72 SER A O 1
ATOM 543 N N . GLN A 1 73 ? 12.082 3.048 -20.280 1.00 96.50 73 GLN A N 1
ATOM 544 C CA . GLN A 1 73 ? 11.142 1.935 -20.176 1.00 96.50 73 GLN A CA 1
ATOM 545 C C . GLN A 1 73 ? 11.533 0.966 -19.052 1.00 96.50 73 GLN A C 1
ATOM 547 O O . GLN A 1 73 ? 10.676 0.567 -18.259 1.00 96.50 73 GLN A O 1
ATOM 552 N N . ILE A 1 74 ? 12.818 0.620 -18.937 1.00 97.31 74 ILE A N 1
ATOM 553 C CA . ILE A 1 74 ? 13.327 -0.252 -17.869 1.00 97.31 74 ILE A CA 1
ATOM 554 C C . ILE A 1 74 ? 13.062 0.372 -16.493 1.00 97.31 74 ILE A C 1
ATOM 556 O O . ILE A 1 74 ? 12.544 -0.302 -15.595 1.00 97.31 74 ILE A O 1
ATOM 560 N N . ILE A 1 75 ? 13.353 1.666 -16.332 1.00 96.94 75 ILE A N 1
ATOM 561 C CA . ILE A 1 75 ? 13.098 2.399 -15.085 1.00 96.94 75 ILE A CA 1
ATOM 562 C C . ILE A 1 75 ? 11.604 2.384 -14.749 1.00 96.94 75 ILE A C 1
ATOM 564 O O . ILE A 1 75 ? 11.229 2.124 -13.600 1.00 96.94 75 ILE A O 1
ATOM 568 N N . LEU A 1 76 ? 10.740 2.643 -15.732 1.00 95.50 76 LEU A N 1
ATOM 569 C CA . LEU A 1 76 ? 9.298 2.716 -15.516 1.00 95.50 76 LEU A CA 1
ATOM 570 C C . LEU A 1 76 ? 8.717 1.360 -15.100 1.00 95.50 76 LEU A C 1
ATOM 572 O O . LEU A 1 76 ? 7.960 1.290 -14.132 1.00 95.50 76 LEU A O 1
ATOM 576 N N . VAL A 1 77 ? 9.133 0.276 -15.759 1.00 97.06 77 VAL A N 1
ATOM 577 C CA . VAL A 1 77 ? 8.752 -1.095 -15.384 1.00 97.06 77 VAL A CA 1
ATOM 578 C C . VAL A 1 77 ? 9.237 -1.428 -13.971 1.00 97.06 77 VAL A C 1
ATOM 580 O O . VAL A 1 77 ? 8.492 -2.007 -13.178 1.00 97.06 77 VAL A O 1
ATOM 583 N N . GLY A 1 78 ? 10.460 -1.026 -13.613 1.00 96.75 78 GLY A N 1
ATOM 584 C CA . GLY A 1 78 ? 10.984 -1.186 -12.256 1.00 96.75 78 GLY A CA 1
ATOM 585 C C . GLY A 1 78 ? 10.139 -0.457 -11.206 1.00 96.75 78 GLY A C 1
ATOM 586 O O . GLY A 1 78 ? 9.797 -1.034 -10.168 1.00 96.75 78 GLY A O 1
ATOM 587 N N . ARG A 1 79 ? 9.742 0.789 -11.493 1.00 95.62 79 ARG A N 1
ATOM 588 C CA . ARG A 1 79 ? 8.856 1.583 -10.626 1.00 95.62 79 ARG A CA 1
ATOM 589 C C . ARG A 1 79 ? 7.467 0.964 -10.502 1.00 95.62 79 ARG A C 1
ATOM 591 O O . ARG A 1 79 ? 6.943 0.910 -9.391 1.00 95.62 79 ARG A O 1
ATOM 598 N N . LEU A 1 80 ? 6.903 0.452 -11.594 1.00 96.25 80 LEU A N 1
ATOM 599 C CA . LEU A 1 80 ? 5.597 -0.205 -11.580 1.00 96.25 80 LEU A CA 1
ATOM 600 C C . LEU A 1 80 ? 5.614 -1.455 -10.691 1.00 96.25 80 LEU A C 1
ATOM 602 O O . LEU A 1 80 ? 4.797 -1.567 -9.784 1.00 96.25 80 LEU A O 1
ATOM 606 N N . ARG A 1 81 ? 6.627 -2.318 -10.832 1.00 96.31 81 ARG A N 1
ATOM 607 C CA . ARG A 1 81 ? 6.806 -3.496 -9.961 1.00 96.31 81 ARG A CA 1
ATOM 608 C C . ARG A 1 81 ? 7.014 -3.140 -8.489 1.00 96.31 81 ARG A C 1
ATOM 610 O O . ARG A 1 81 ? 6.689 -3.916 -7.592 1.00 96.31 81 ARG A O 1
ATOM 617 N N . MET A 1 82 ? 7.625 -1.991 -8.202 1.00 96.38 82 MET A N 1
ATOM 618 C CA . MET A 1 82 ? 7.733 -1.498 -6.828 1.00 96.38 82 MET A CA 1
ATOM 619 C C . MET A 1 82 ? 6.365 -1.066 -6.287 1.00 96.38 82 MET A C 1
ATOM 621 O O . MET A 1 82 ? 6.046 -1.386 -5.144 1.00 96.38 82 MET A O 1
ATOM 625 N N . LEU A 1 83 ? 5.560 -0.368 -7.094 1.00 96.25 83 LEU A N 1
ATOM 626 C CA . LEU A 1 83 ? 4.201 0.028 -6.722 1.00 96.25 83 LEU A CA 1
ATOM 627 C C . LEU A 1 83 ? 3.292 -1.186 -6.513 1.00 96.25 83 LEU A C 1
ATOM 629 O O . LEU A 1 83 ? 2.588 -1.225 -5.511 1.00 96.25 83 LEU A O 1
ATOM 633 N N . GLU A 1 84 ? 3.366 -2.197 -7.378 1.00 96.06 84 GLU A N 1
ATOM 634 C CA . GLU A 1 84 ? 2.630 -3.459 -7.224 1.00 96.06 84 GLU A CA 1
ATOM 635 C C . GLU A 1 84 ? 2.963 -4.152 -5.898 1.00 96.06 84 GLU A C 1
ATOM 637 O O . GLU A 1 84 ? 2.063 -4.553 -5.163 1.00 96.06 84 GLU A O 1
ATOM 642 N N . ARG A 1 85 ? 4.252 -4.228 -5.535 1.00 95.06 85 ARG A N 1
ATOM 643 C CA . ARG A 1 85 ? 4.677 -4.796 -4.245 1.00 95.06 85 ARG A CA 1
ATOM 644 C C . ARG A 1 85 ? 4.153 -4.000 -3.054 1.00 95.06 85 ARG A C 1
ATOM 646 O O . ARG A 1 85 ? 3.658 -4.600 -2.107 1.00 95.06 85 ARG A O 1
ATOM 653 N N . LYS A 1 86 ? 4.226 -2.666 -3.108 1.00 94.06 86 LYS A N 1
ATOM 654 C CA . LYS A 1 86 ? 3.674 -1.801 -2.052 1.00 94.06 86 LYS A CA 1
ATOM 655 C C . LYS A 1 86 ? 2.160 -1.948 -1.929 1.00 94.06 86 LYS A C 1
ATOM 657 O O . LYS A 1 86 ? 1.636 -1.927 -0.823 1.00 94.06 86 LYS A O 1
ATOM 662 N N . LEU A 1 87 ? 1.457 -2.103 -3.049 1.00 92.50 87 LEU A N 1
ATOM 663 C CA . LEU A 1 87 ? 0.014 -2.311 -3.047 1.00 92.50 87 LEU A CA 1
ATOM 664 C C . LEU A 1 87 ? -0.350 -3.661 -2.419 1.00 92.50 87 LEU A C 1
ATOM 666 O O . LEU A 1 87 ? -1.224 -3.698 -1.561 1.00 92.50 87 LEU A O 1
ATOM 670 N N . ALA A 1 88 ? 0.363 -4.733 -2.773 1.00 91.19 88 ALA A N 1
ATOM 671 C CA . ALA A 1 88 ? 0.184 -6.051 -2.165 1.00 91.19 88 ALA A CA 1
ATOM 672 C C . ALA A 1 88 ? 0.491 -6.038 -0.656 1.00 91.19 88 ALA A C 1
ATOM 674 O O . ALA A 1 88 ? -0.223 -6.646 0.141 1.00 91.19 88 ALA A O 1
ATOM 675 N N . GLU A 1 89 ? 1.524 -5.300 -0.242 1.00 89.19 89 GLU A N 1
ATOM 676 C CA . GLU A 1 89 ? 1.830 -5.077 1.171 1.00 89.19 89 GLU A CA 1
ATOM 677 C C . GLU A 1 89 ? 0.682 -4.340 1.877 1.00 89.19 89 GLU A C 1
ATOM 679 O O . GLU A 1 89 ? 0.213 -4.799 2.918 1.00 89.19 89 GLU A O 1
ATOM 684 N N . PHE A 1 90 ? 0.160 -3.251 1.302 1.00 86.81 90 PHE A N 1
ATOM 685 C CA . PHE A 1 90 ? -1.001 -2.556 1.863 1.00 86.81 90 PHE A CA 1
ATOM 686 C C . PHE A 1 90 ? -2.249 -3.432 1.921 1.00 86.81 90 PHE A C 1
ATOM 688 O O . PHE A 1 90 ? -2.947 -3.400 2.929 1.00 86.81 90 PHE A O 1
ATOM 695 N N . GLU A 1 91 ? -2.519 -4.234 0.896 1.00 84.19 91 GLU A N 1
ATOM 696 C CA . GLU A 1 91 ? -3.642 -5.169 0.884 1.00 84.19 91 GLU A CA 1
ATOM 697 C C . GLU A 1 91 ? -3.511 -6.207 2.006 1.00 84.19 91 GLU A C 1
ATOM 699 O O . GLU A 1 91 ? -4.462 -6.428 2.758 1.00 84.19 91 GLU A O 1
ATOM 704 N N . SER A 1 92 ? -2.312 -6.767 2.202 1.00 80.56 92 SER A N 1
ATOM 705 C CA . SER A 1 92 ? -2.036 -7.683 3.313 1.00 80.56 92 SER A CA 1
ATOM 706 C C . SER A 1 92 ? -2.204 -7.003 4.678 1.00 80.56 92 SER A C 1
ATOM 708 O O . SER A 1 92 ? -2.873 -7.542 5.558 1.00 80.56 92 SER A O 1
ATOM 710 N N . ASN A 1 93 ? -1.701 -5.778 4.843 1.00 76.88 93 ASN A N 1
ATOM 711 C CA . ASN A 1 93 ? -1.827 -5.014 6.083 1.00 76.88 93 ASN A CA 1
ATOM 712 C C . ASN A 1 93 ? -3.287 -4.635 6.383 1.00 76.88 93 ASN A C 1
ATOM 714 O O . ASN A 1 93 ? -3.724 -4.729 7.528 1.00 76.88 93 ASN A O 1
ATOM 718 N N . ILE A 1 94 ? -4.069 -4.264 5.367 1.00 72.75 94 ILE A N 1
ATOM 719 C CA . ILE A 1 94 ? -5.509 -3.998 5.496 1.00 72.75 94 ILE A CA 1
ATOM 720 C C . ILE A 1 94 ? -6.264 -5.287 5.837 1.00 72.75 94 ILE A C 1
ATOM 722 O O . ILE A 1 94 ? -7.149 -5.257 6.687 1.00 72.75 94 ILE A O 1
ATOM 726 N N . SER A 1 95 ? -5.897 -6.424 5.239 1.00 63.91 95 SER A N 1
ATOM 727 C CA . SER A 1 95 ? -6.474 -7.726 5.586 1.00 63.91 95 SER A CA 1
ATOM 728 C C . SER A 1 95 ? -6.163 -8.142 7.027 1.00 63.91 95 SER A C 1
ATOM 730 O O . SER A 1 95 ? -6.979 -8.821 7.648 1.00 63.91 95 SER A O 1
ATOM 732 N N . VAL A 1 96 ? -4.994 -7.776 7.561 1.00 61.81 96 VAL A N 1
ATOM 733 C CA . VAL A 1 96 ? -4.593 -8.079 8.947 1.00 61.81 96 VAL A CA 1
ATOM 734 C C . VAL A 1 96 ? -5.323 -7.180 9.947 1.00 61.81 96 VAL A C 1
ATOM 736 O O . VAL A 1 96 ? -5.677 -7.626 11.043 1.00 61.81 96 VAL A O 1
ATOM 739 N N . VAL A 1 97 ? -5.605 -5.928 9.581 1.00 65.94 97 VAL A N 1
ATOM 740 C CA . VAL A 1 97 ? -6.460 -5.044 10.378 1.00 65.94 97 VAL A CA 1
ATOM 741 C C . VAL A 1 97 ? -7.918 -5.438 10.150 1.00 65.94 97 VAL A C 1
ATOM 743 O O . VAL A 1 97 ? -8.642 -4.841 9.356 1.00 65.94 97 VAL A O 1
ATOM 746 N N . ASP A 1 98 ? -8.374 -6.443 10.898 1.00 73.19 98 ASP A N 1
ATOM 747 C CA . ASP A 1 98 ? -9.783 -6.830 10.974 1.00 73.19 98 ASP A CA 1
ATOM 748 C C . ASP A 1 98 ? -10.595 -5.718 11.664 1.00 73.19 98 ASP A C 1
ATOM 750 O O . ASP A 1 98 ? -10.907 -5.734 12.862 1.00 73.19 98 ASP A O 1
ATOM 754 N N . THR A 1 99 ? -10.889 -4.682 10.881 1.00 77.88 99 THR A N 1
ATOM 755 C CA . THR A 1 99 ? -11.650 -3.499 11.283 1.00 77.88 99 THR A CA 1
ATOM 756 C C . THR A 1 99 ? -13.015 -3.883 11.840 1.00 77.88 99 THR A C 1
ATOM 758 O O . THR A 1 99 ? -13.480 -3.250 12.789 1.00 77.88 99 THR A O 1
ATOM 761 N N . LYS A 1 100 ? -13.633 -4.961 11.337 1.00 79.75 100 LYS A N 1
ATOM 762 C CA . LYS A 1 100 ? -14.910 -5.476 11.847 1.00 79.75 100 LYS A CA 1
ATOM 763 C C . LYS A 1 100 ? -14.758 -5.987 13.274 1.00 79.75 100 LYS A C 1
ATOM 765 O O . L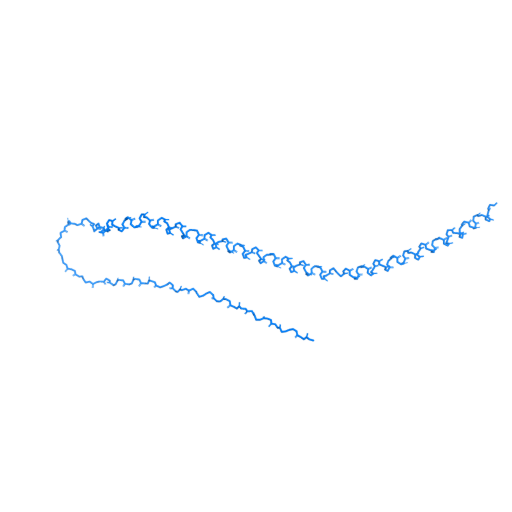YS A 1 100 ? -15.486 -5.533 14.158 1.00 79.75 100 LYS A O 1
ATOM 770 N N . ARG A 1 101 ? -13.757 -6.831 13.536 1.00 83.31 101 ARG A N 1
ATOM 771 C CA . ARG A 1 101 ? -13.460 -7.315 14.893 1.00 83.31 101 ARG A CA 1
ATOM 772 C C . ARG A 1 101 ? -13.095 -6.180 15.847 1.00 83.31 101 ARG A C 1
ATOM 774 O O . ARG A 1 101 ? -13.476 -6.206 17.019 1.00 83.31 101 ARG A O 1
ATOM 781 N N . MET A 1 102 ? -12.382 -5.161 15.370 1.00 85.94 102 MET A N 1
ATOM 782 C CA . MET A 1 102 ? -12.071 -3.979 16.175 1.00 85.94 102 MET A CA 1
ATOM 783 C C . MET A 1 102 ? -13.339 -3.188 16.534 1.00 85.94 102 MET A C 1
ATOM 785 O O . MET A 1 102 ? -13.533 -2.838 17.699 1.00 85.94 102 MET A O 1
ATOM 789 N N . VAL A 1 103 ? -14.249 -2.984 15.577 1.00 87.62 103 VAL A N 1
ATOM 790 C CA . VAL A 1 103 ? -15.554 -2.341 15.807 1.00 87.62 103 VAL A CA 1
ATOM 791 C C . VAL A 1 103 ? -16.402 -3.135 16.803 1.00 87.62 103 VAL A C 1
ATOM 793 O O . VAL A 1 103 ? -17.011 -2.545 17.696 1.00 87.62 103 VAL A O 1
ATOM 796 N N . GLU A 1 104 ? -16.425 -4.463 16.704 1.00 90.31 104 GLU A N 1
ATOM 797 C CA . GLU A 1 104 ? -17.137 -5.323 17.655 1.00 90.31 104 GLU A CA 1
ATOM 798 C C . GLU A 1 104 ? -16.567 -5.213 19.073 1.00 90.31 104 GLU A C 1
ATOM 800 O O . GLU A 1 104 ? -17.326 -5.050 20.032 1.00 90.31 104 GLU A O 1
ATOM 805 N N . ARG A 1 105 ? -15.235 -5.207 19.222 1.00 93.12 105 ARG A N 1
ATOM 806 C CA . ARG A 1 105 ? -14.583 -4.992 20.526 1.00 93.12 105 ARG A CA 1
ATOM 807 C C . ARG A 1 105 ? -14.916 -3.620 21.103 1.00 93.12 105 ARG A C 1
ATOM 809 O O . ARG A 1 105 ? -15.226 -3.528 22.290 1.00 93.12 105 ARG A O 1
ATOM 816 N N . ILE A 1 106 ? -14.909 -2.573 20.278 1.00 94.25 106 ILE A N 1
ATOM 817 C CA . ILE A 1 106 ? -15.292 -1.217 20.695 1.00 94.25 106 ILE A CA 1
ATOM 818 C C . ILE A 1 106 ? -16.756 -1.188 21.153 1.00 94.25 106 ILE A C 1
ATOM 820 O O . ILE A 1 106 ? -17.052 -0.640 22.215 1.00 94.25 106 ILE A O 1
ATOM 824 N N . LYS A 1 107 ? -17.677 -1.822 20.413 1.00 95.88 107 LYS A N 1
ATOM 825 C CA . LYS A 1 107 ? -19.092 -1.930 20.811 1.00 95.88 107 LYS A CA 1
ATOM 826 C C . LYS A 1 107 ? -19.253 -2.657 22.146 1.00 95.88 107 LYS A C 1
ATOM 828 O O . LYS A 1 107 ? -19.971 -2.169 23.017 1.00 95.88 107 LYS A O 1
ATOM 833 N N . ALA A 1 108 ? -18.559 -3.779 22.333 1.00 95.31 108 ALA A N 1
ATOM 834 C CA . ALA A 1 108 ? -18.600 -4.542 23.577 1.00 95.31 108 ALA A CA 1
ATOM 835 C C . ALA A 1 108 ? -18.058 -3.733 24.769 1.00 95.31 108 ALA A C 1
ATOM 837 O O . ALA A 1 108 ? -18.664 -3.723 25.841 1.00 95.31 108 ALA A O 1
ATOM 838 N N . LEU A 1 109 ? -16.948 -3.011 24.585 1.00 96.62 109 LEU A N 1
ATOM 839 C CA . LEU A 1 109 ? -16.392 -2.124 25.610 1.00 96.62 109 LEU A CA 1
ATOM 840 C C . LEU A 1 109 ? -17.343 -0.971 25.944 1.00 96.62 109 LEU A C 1
ATOM 842 O O . LEU A 1 109 ? -17.564 -0.689 27.119 1.00 96.62 109 LEU A O 1
ATOM 846 N N . LYS A 1 110 ? -17.971 -0.355 24.937 1.00 96.81 110 LYS A N 1
ATOM 847 C CA . LYS A 1 110 ? -18.977 0.696 25.139 1.00 96.81 110 LYS A CA 1
ATOM 848 C C . LYS A 1 110 ? -20.178 0.184 25.936 1.00 96.81 110 LYS A C 1
ATOM 850 O O . LYS A 1 110 ? -20.636 0.870 26.848 1.00 96.81 110 LYS A O 1
ATOM 855 N N . ALA A 1 111 ? -20.664 -1.021 25.639 1.00 96.50 111 ALA A N 1
ATOM 856 C CA . ALA A 1 111 ? -21.750 -1.644 26.393 1.00 96.50 111 ALA A CA 1
ATOM 857 C C . ALA A 1 111 ? -21.359 -1.864 27.865 1.00 96.50 111 ALA A C 1
ATOM 859 O O . ALA A 1 111 ? -22.101 -1.462 28.762 1.00 96.50 111 ALA A O 1
ATOM 860 N N . LYS A 1 112 ? -20.158 -2.406 28.121 1.00 96.88 112 LYS A N 1
ATOM 861 C CA . LYS A 1 112 ? -19.625 -2.579 29.484 1.00 96.88 112 LYS A CA 1
ATOM 862 C C . LYS A 1 112 ? -19.509 -1.249 30.228 1.00 96.88 112 LYS A C 1
ATOM 864 O O . LYS A 1 112 ? -19.963 -1.152 31.363 1.00 96.88 112 LYS A O 1
ATOM 869 N N . LEU A 1 113 ? -18.962 -0.220 29.582 1.00 96.69 113 LEU A N 1
ATOM 870 C CA . LEU A 1 113 ? -18.815 1.111 30.170 1.00 96.69 113 LEU A CA 1
ATOM 871 C C . LEU A 1 113 ? -20.175 1.721 30.529 1.00 96.69 113 LEU A C 1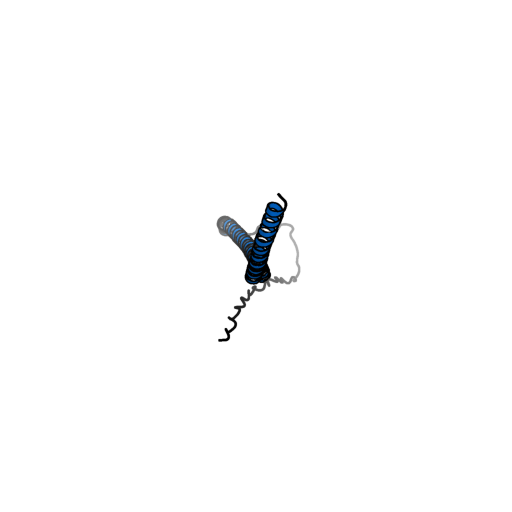
ATOM 873 O O . LEU A 1 113 ? -20.340 2.280 31.608 1.00 96.69 113 LEU A O 1
ATOM 877 N N . THR A 1 114 ? -21.170 1.557 29.657 1.00 97.25 114 THR A N 1
ATOM 878 C CA . THR A 1 114 ? -22.535 2.042 29.907 1.00 97.25 114 THR A CA 1
ATOM 879 C C . THR A 1 114 ? -23.161 1.337 31.115 1.00 97.25 114 THR A C 1
ATOM 881 O O . THR A 1 114 ? -23.787 1.987 31.951 1.00 97.25 114 THR A O 1
ATOM 884 N N . GLY A 1 115 ? -22.935 0.025 31.253 1.00 96.69 115 GLY A N 1
ATOM 885 C CA . GLY A 1 115 ? -23.343 -0.743 32.431 1.00 96.69 115 GLY A CA 1
ATOM 886 C C . GLY A 1 115 ? -22.675 -0.247 33.715 1.00 96.69 115 GLY A C 1
ATOM 887 O O . GLY A 1 115 ? -23.361 -0.004 34.706 1.00 96.69 115 GLY A O 1
ATOM 888 N N . ILE A 1 116 ? -21.360 -0.009 33.682 1.00 97.19 116 ILE A N 1
ATOM 889 C CA . ILE A 1 116 ? -20.612 0.536 34.825 1.00 97.19 116 ILE A CA 1
ATOM 890 C C . ILE A 1 116 ? -21.169 1.908 35.228 1.00 97.19 116 ILE A C 1
ATOM 892 O O . ILE A 1 116 ? -21.457 2.126 36.403 1.00 97.19 116 ILE A O 1
ATOM 896 N N . ILE A 1 117 ? -21.413 2.804 34.269 1.00 97.00 117 ILE A N 1
ATOM 897 C CA . ILE A 1 117 ? -22.010 4.123 34.531 1.00 97.00 117 ILE A CA 1
ATOM 898 C C . ILE A 1 117 ? -23.385 3.987 35.199 1.00 97.00 117 ILE A C 1
ATOM 900 O O . ILE A 1 117 ? -23.686 4.716 36.144 1.00 97.00 117 ILE A O 1
ATOM 904 N N . ALA A 1 118 ? -24.223 3.050 34.748 1.00 96.62 118 ALA A N 1
ATOM 905 C CA . ALA A 1 118 ? -25.523 2.806 35.368 1.00 96.62 118 ALA A CA 1
ATOM 906 C C . ALA A 1 118 ? -25.382 2.319 36.819 1.00 96.62 118 ALA A C 1
ATOM 908 O O . ALA A 1 118 ? -26.070 2.827 37.705 1.00 96.62 118 ALA A O 1
ATOM 909 N N . THR A 1 119 ? -24.458 1.390 37.085 1.00 96.31 119 THR A N 1
ATOM 910 C CA . THR A 1 119 ? -24.187 0.928 38.456 1.00 96.31 119 THR A CA 1
ATOM 911 C C . THR A 1 119 ? -23.646 2.045 39.343 1.00 96.31 119 THR A C 1
ATOM 913 O O . THR A 1 119 ? -24.087 2.178 40.483 1.00 96.31 119 THR A O 1
ATOM 916 N N . LEU A 1 120 ? -22.773 2.903 38.809 1.00 96.69 120 LEU A N 1
ATOM 917 C CA . LEU A 1 120 ? -22.204 4.030 39.538 1.00 96.69 120 LEU A CA 1
ATOM 918 C C . LEU A 1 120 ? -23.289 5.034 39.942 1.00 96.69 120 LEU A C 1
ATOM 920 O O . LEU A 1 120 ? -23.340 5.429 41.101 1.00 96.69 120 LEU A O 1
ATOM 924 N N . LYS A 1 121 ? -24.232 5.347 39.043 1.00 97.00 121 LYS A N 1
ATOM 925 C CA . LYS A 1 121 ? -25.394 6.197 39.361 1.00 97.00 121 LYS A CA 1
ATOM 926 C C . LYS A 1 121 ? -26.257 5.628 40.489 1.00 97.00 121 LYS A C 1
ATOM 928 O O . LYS A 1 121 ? -26.781 6.377 41.311 1.00 97.00 121 LYS A O 1
ATOM 933 N N . ILE A 1 122 ? -26.432 4.304 40.538 1.00 96.56 122 ILE A N 1
ATOM 934 C CA . ILE A 1 122 ? -27.179 3.648 41.623 1.00 96.56 122 ILE A CA 1
ATOM 935 C C . ILE A 1 122 ? -26.425 3.795 42.948 1.00 96.56 122 ILE A C 1
ATOM 937 O O . ILE A 1 122 ? -27.043 4.093 43.970 1.00 96.56 122 ILE A O 1
ATOM 941 N N . VAL A 1 123 ? -25.105 3.595 42.936 1.00 96.81 123 VAL A N 1
ATOM 942 C CA . VAL A 1 123 ? -24.253 3.750 44.122 1.00 96.81 123 VAL A CA 1
ATOM 943 C C . VAL A 1 123 ? -24.262 5.198 44.613 1.00 96.81 123 VAL A C 1
ATOM 945 O O . VAL A 1 123 ? -24.534 5.413 45.790 1.00 96.81 123 VAL A O 1
ATOM 948 N N . GLU A 1 124 ? -24.078 6.184 43.730 1.00 96.06 124 GLU A N 1
ATOM 949 C CA . GLU A 1 124 ? -24.173 7.612 44.070 1.00 96.06 124 GLU A CA 1
ATOM 950 C C . GLU A 1 124 ? -25.510 7.951 44.729 1.00 96.06 124 GLU A C 1
ATOM 952 O O . GLU A 1 124 ? -25.540 8.588 45.781 1.00 96.06 124 GLU A O 1
ATOM 957 N N . LYS A 1 125 ? -26.625 7.473 44.158 1.00 95.88 125 LYS A N 1
ATOM 958 C CA . LYS A 1 125 ? -27.955 7.701 44.732 1.00 95.88 125 LYS A CA 1
ATOM 959 C C . LYS A 1 125 ? -28.068 7.125 46.145 1.00 95.88 125 LYS A C 1
ATOM 961 O O . LYS A 1 125 ? -28.610 7.786 47.024 1.00 95.88 125 LYS A O 1
ATOM 966 N N . ARG A 1 126 ? -27.553 5.912 46.377 1.00 94.19 126 ARG A N 1
ATOM 967 C CA . ARG A 1 126 ? -27.568 5.274 47.705 1.00 94.19 126 ARG A CA 1
ATOM 968 C C . ARG A 1 126 ? -26.718 6.041 48.712 1.00 94.19 126 ARG A C 1
ATOM 970 O O . ARG A 1 126 ? -27.181 6.264 49.822 1.00 94.19 126 ARG A O 1
ATOM 977 N N . VAL A 1 127 ? -25.512 6.453 48.323 1.00 95.44 127 VAL A N 1
ATOM 978 C CA . VAL A 1 127 ? -24.617 7.244 49.181 1.00 95.44 127 VAL A CA 1
ATOM 979 C C . VAL A 1 127 ? -25.283 8.559 49.571 1.00 95.44 127 VAL A C 1
ATOM 981 O O . VAL A 1 127 ? -25.312 8.893 50.751 1.00 95.44 127 VAL A O 1
ATOM 984 N N . LYS A 1 128 ? -25.892 9.255 48.606 1.00 95.38 128 LYS A N 1
ATOM 985 C CA . LYS A 1 128 ? -26.602 10.509 48.860 1.00 95.38 128 LYS A CA 1
ATOM 986 C C . LYS A 1 128 ? -27.768 10.328 49.837 1.00 95.38 128 LYS A C 1
ATOM 988 O O . LYS A 1 128 ? -27.861 11.068 50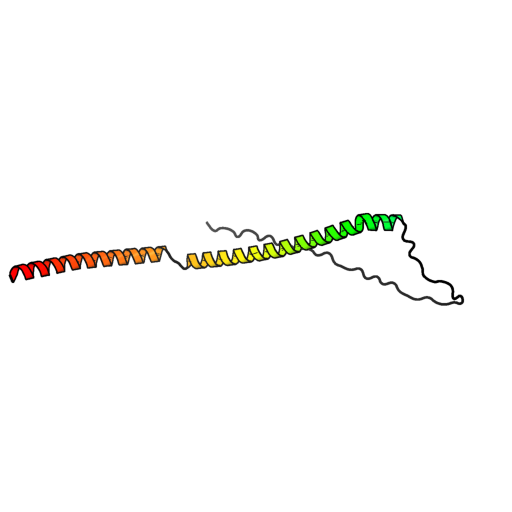.805 1.00 95.38 128 LYS A O 1
ATOM 993 N N . SER A 1 129 ? -28.600 9.302 49.646 1.00 92.75 129 SER A N 1
ATOM 994 C CA . SER A 1 129 ? -29.703 9.008 50.572 1.00 92.75 129 SER A CA 1
ATOM 995 C C . SER A 1 129 ? -29.241 8.576 51.967 1.00 92.75 129 SER A C 1
ATOM 997 O O . SER A 1 129 ? -29.958 8.801 52.936 1.00 92.75 129 SER A O 1
ATOM 999 N N . SER A 1 130 ? -28.081 7.928 52.091 1.00 91.81 130 SER A N 1
ATOM 1000 C CA . SER A 1 130 ? -27.503 7.612 53.401 1.00 91.81 130 SER A CA 1
ATOM 1001 C C . SER A 1 130 ? -26.983 8.864 54.103 1.00 91.81 130 SER A C 1
ATOM 1003 O O . SER A 1 130 ? -27.163 8.982 55.309 1.00 91.81 130 SER A O 1
ATOM 1005 N N . LEU A 1 131 ? -26.376 9.795 53.361 1.00 93.19 131 LEU A N 1
ATOM 1006 C CA . LEU A 1 131 ? -25.904 11.072 53.897 1.00 93.19 131 LEU A CA 1
ATOM 1007 C C . LEU A 1 131 ? -27.073 11.933 54.402 1.00 93.19 131 LEU A C 1
ATOM 1009 O O . LEU A 1 131 ? -27.042 12.378 55.540 1.00 93.19 131 LEU A O 1
ATOM 1013 N N . GLU A 1 132 ? -28.149 12.047 53.616 1.00 91.56 132 GLU A N 1
ATOM 1014 C CA . GLU A 1 132 ? -29.385 12.764 53.988 1.00 91.56 132 GLU A CA 1
ATOM 1015 C C . GLU A 1 132 ? -30.119 12.167 55.208 1.00 91.56 132 GLU A C 1
ATOM 1017 O O . GLU A 1 132 ? -31.037 12.786 55.728 1.00 91.56 132 GLU A O 1
ATOM 1022 N N . ARG A 1 133 ? -29.779 10.946 55.644 1.00 84.25 133 ARG A N 1
ATOM 1023 C CA . ARG A 1 133 ? -30.341 10.313 56.855 1.00 84.25 133 ARG A CA 1
ATOM 1024 C C . ARG A 1 133 ? -29.484 10.515 58.106 1.00 84.25 133 ARG A C 1
ATOM 1026 O O . ARG A 1 133 ? -29.919 10.140 59.192 1.00 84.25 133 ARG A O 1
ATOM 1033 N N . LEU A 1 134 ? -28.246 10.965 57.925 1.00 83.31 134 LEU A N 1
ATOM 1034 C CA . LEU A 1 134 ? -27.271 11.209 58.987 1.00 83.31 134 LEU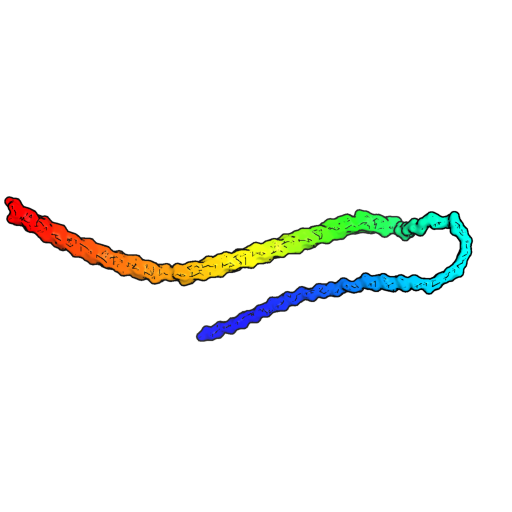 A CA 1
ATOM 1035 C C . LEU A 1 134 ? -27.235 12.686 59.406 1.00 83.31 134 LEU A C 1
ATOM 1037 O O . LEU A 1 134 ? -26.789 12.967 60.518 1.00 83.31 134 LEU A O 1
ATOM 1041 N N . GLU A 1 135 ? -27.695 13.586 58.535 1.00 65.31 135 GLU A N 1
ATOM 1042 C CA . GLU A 1 135 ? -28.030 14.988 58.838 1.00 65.31 135 GLU A CA 1
ATOM 1043 C C . GLU A 1 135 ? -29.470 15.119 59.354 1.00 65.31 135 GLU A C 1
ATOM 1045 O O . GLU A 1 135 ? -29.685 15.962 60.255 1.00 65.31 135 GLU A O 1
#

Organism: NCBI:txid43959

Foldseek 3Di:
DDDDDDDDDDDDDDDDDDDDDPDDDDDDDDDDDDPDDDDPPPPCPVVNVVCCVVVVVVVVVVVVVVVVVVVVVVVVVVVVVVVVVVVVVVVVVVVVPPVVVVVVVVVVVVVVVVVVVVVVVVVVVVVVVVVVVVD

Radius of gyration: 43.21 Å; chains: 1; bounding box: 91×37×115 Å